Protein AF-A0AAQ3RYL1-F1 (afdb_monomer)

Secondary structure (DSSP, 8-state):
------PPP---SSHHHHHHHHHHHHHTSTTHHHHHHHHHHHHHHHS-TTS---HHHHHHHHT----PPPPTTHHHHHHHHHHHHHHHHHHHHHHHHHHHHHHHHHHHHHHHHHHHHHHT--

Mean predicted aligned error: 12.28 Å

Foldseek 3Di:
DDDDDDDDDDDDDPPVVVVVVVVVLLLLDPLNLLLVVLQVLLVVLVDDPVDDDPVVVSVVSNPPNRDDDDDPPVPVVVVVSVVSSVVSNVSSVVRNVVSVVVVVVVVVVVVVVVVVVVVVPD

InterPro domains:
  IPR005540 KNOX1 [PF03790] (22-46)
  IPR005541 KNOX2 [PF03791] (75-116)
  IPR005541 KNOX2 [SM01256] (66-118)
  IPR053363 Leaf patterning domain-containing protein [PTHR48268] (8-120)

Sequence (122 aa):
MEATHIREKGVVEGTENEEVLLKNIIATHPLYEVLIQSHINCLKVGLSEAEVFDDDALKKLVNSKSKATPGANTSELDHFMEAYCMALSKLKEAIEEPTKETNAFIRATYHELKQLEEVKHP

pLDDT: mean 78.31, std 18.7, range [36.28, 97.81]

Radius of gyration: 25.89 Å; Cα contacts (8 Å, |Δi|>4): 38; chains: 1; bounding box: 90×26×66 Å

Structure (mmCIF, N/CA/C/O backbone):
data_AF-A0AAQ3RYL1-F1
#
_entry.id   AF-A0AAQ3RYL1-F1
#
loop_
_atom_site.group_PDB
_atom_site.id
_atom_site.type_symbol
_atom_site.label_atom_id
_atom_site.label_alt_id
_atom_site.label_comp_id
_atom_site.label_asym_id
_atom_site.label_entity_id
_atom_site.label_seq_id
_atom_site.pdbx_PDB_ins_code
_atom_site.Cartn_x
_atom_site.Cartn_y
_atom_site.Cartn_z
_atom_site.occupancy
_atom_site.B_iso_or_equiv
_atom_site.auth_seq_id
_atom_site.auth_comp_id
_atom_site.auth_asym_id
_atom_site.auth_atom_id
_atom_site.pdbx_PDB_model_num
ATOM 1 N N . MET A 1 1 ? 69.358 -3.273 -10.222 1.00 36.72 1 MET A N 1
ATOM 2 C CA . MET A 1 1 ? 68.111 -3.591 -9.498 1.00 36.72 1 MET A CA 1
ATOM 3 C C . MET A 1 1 ? 67.377 -2.283 -9.311 1.00 36.72 1 MET A C 1
ATOM 5 O O . MET A 1 1 ? 67.758 -1.502 -8.453 1.00 36.72 1 MET A O 1
ATOM 9 N N . GLU A 1 2 ? 66.434 -1.997 -10.201 1.00 36.28 2 GLU A N 1
ATOM 10 C CA . GLU A 1 2 ? 65.605 -0.794 -10.141 1.00 36.28 2 GLU A CA 1
ATOM 11 C C . GLU A 1 2 ? 64.323 -1.162 -9.389 1.00 36.28 2 GLU A C 1
ATOM 13 O O . GLU A 1 2 ? 63.636 -2.113 -9.763 1.00 36.28 2 GLU A O 1
ATOM 18 N N . ALA A 1 3 ? 64.056 -0.479 -8.277 1.00 39.12 3 ALA A N 1
ATOM 19 C CA . ALA A 1 3 ? 62.842 -0.678 -7.503 1.00 39.12 3 ALA A CA 1
ATOM 20 C C . ALA A 1 3 ? 61.682 0.025 -8.215 1.00 39.12 3 ALA A C 1
ATOM 22 O O . ALA A 1 3 ? 61.649 1.247 -8.338 1.00 39.12 3 ALA A O 1
ATOM 23 N N . THR A 1 4 ? 60.727 -0.769 -8.683 1.00 42.97 4 THR A N 1
ATOM 24 C CA . THR A 1 4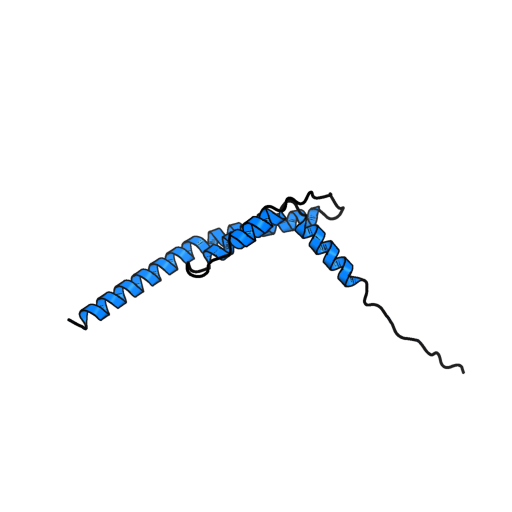 ? 59.452 -0.319 -9.232 1.00 42.97 4 THR A CA 1
ATOM 25 C C . THR A 1 4 ? 58.655 0.449 -8.177 1.00 42.97 4 THR A C 1
ATOM 27 O O . THR A 1 4 ? 58.189 -0.140 -7.201 1.00 42.97 4 THR A O 1
ATOM 30 N N . HIS A 1 5 ? 58.449 1.749 -8.391 1.00 40.62 5 HIS A N 1
ATOM 31 C CA . HIS A 1 5 ? 57.431 2.524 -7.685 1.00 40.62 5 HIS A CA 1
ATOM 32 C C . HIS A 1 5 ? 56.124 2.445 -8.483 1.00 40.62 5 HIS A C 1
ATOM 34 O O . HIS A 1 5 ? 55.908 3.188 -9.439 1.00 40.62 5 HIS A O 1
ATOM 40 N N . ILE A 1 6 ? 55.274 1.486 -8.119 1.00 47.41 6 ILE A N 1
ATOM 41 C CA . ILE A 1 6 ? 53.906 1.381 -8.631 1.00 47.41 6 ILE A CA 1
ATOM 42 C C . ILE A 1 6 ? 53.077 2.428 -7.883 1.00 47.41 6 ILE A C 1
ATOM 44 O O . ILE A 1 6 ? 52.871 2.302 -6.678 1.00 47.41 6 ILE A O 1
ATOM 48 N N . ARG A 1 7 ? 52.634 3.475 -8.590 1.00 51.84 7 ARG A N 1
ATOM 49 C CA . ARG A 1 7 ? 51.699 4.467 -8.049 1.00 51.84 7 ARG A CA 1
ATOM 50 C C . ARG A 1 7 ? 50.269 3.937 -8.149 1.00 51.84 7 ARG A C 1
ATOM 52 O O . ARG A 1 7 ? 49.858 3.387 -9.167 1.00 51.84 7 ARG A O 1
ATOM 59 N N . GLU A 1 8 ? 49.580 4.088 -7.031 1.00 47.50 8 GLU A N 1
ATOM 60 C CA . GLU A 1 8 ? 48.299 3.515 -6.648 1.00 47.50 8 GLU A CA 1
ATOM 61 C C . GLU A 1 8 ? 47.104 4.012 -7.483 1.00 47.50 8 GLU A C 1
ATOM 63 O O . GLU A 1 8 ? 47.107 5.111 -8.038 1.00 47.50 8 GLU A O 1
ATOM 68 N N . LYS A 1 9 ?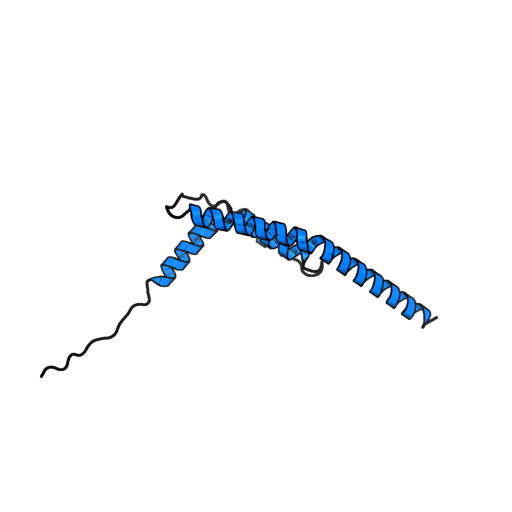 46.089 3.144 -7.547 1.00 49.12 9 LYS A N 1
ATOM 69 C CA . LYS A 1 9 ? 44.771 3.288 -8.175 1.00 49.12 9 LYS A CA 1
ATOM 70 C C . LYS A 1 9 ? 44.059 4.602 -7.825 1.00 49.12 9 LYS A C 1
ATOM 72 O O . LYS A 1 9 ? 43.867 4.907 -6.655 1.00 49.12 9 LYS A O 1
ATOM 77 N N . GLY A 1 10 ? 43.489 5.244 -8.843 1.00 42.19 10 GLY A N 1
ATOM 78 C CA . GLY A 1 10 ? 42.284 6.066 -8.717 1.00 42.19 10 GLY A CA 1
ATOM 79 C C . GLY A 1 10 ? 41.173 5.456 -9.571 1.00 42.19 10 GLY A C 1
ATOM 80 O O . GLY A 1 10 ? 41.137 5.681 -10.774 1.00 42.19 10 GLY A O 1
ATOM 81 N N . VAL A 1 11 ? 40.308 4.637 -8.969 1.00 51.47 11 VAL A N 1
ATOM 82 C CA . VAL A 1 11 ? 39.051 4.155 -9.571 1.00 51.47 11 VAL A CA 1
ATOM 83 C C . VAL A 1 11 ? 37.943 4.491 -8.585 1.00 51.47 11 VAL A C 1
ATOM 85 O O . VAL A 1 11 ? 37.565 3.643 -7.787 1.00 51.47 11 VAL A O 1
ATOM 88 N N . VAL A 1 12 ? 37.485 5.742 -8.588 1.00 52.50 12 VAL A N 1
ATOM 89 C CA . VAL A 1 12 ? 36.253 6.181 -7.910 1.00 52.50 12 VAL A CA 1
ATOM 90 C C . VAL A 1 12 ? 35.705 7.397 -8.671 1.00 52.50 12 VAL A C 1
ATOM 92 O O . VAL A 1 12 ? 35.813 8.518 -8.206 1.00 52.50 12 VAL A O 1
ATOM 95 N N . GLU A 1 13 ? 35.202 7.203 -9.892 1.00 49.56 13 GLU A N 1
ATOM 96 C CA . GLU A 1 13 ? 34.451 8.259 -10.615 1.00 49.56 13 GLU A CA 1
ATOM 97 C C . GLU A 1 13 ? 33.350 7.695 -11.547 1.00 49.56 13 GLU A C 1
ATOM 99 O O . GLU A 1 13 ? 32.635 8.448 -12.198 1.00 49.56 13 GLU A O 1
ATOM 104 N N . GLY A 1 14 ? 33.173 6.366 -11.614 1.00 55.78 14 GLY A N 1
ATOM 105 C CA . GLY A 1 14 ? 32.243 5.717 -12.555 1.00 55.78 14 GLY A CA 1
ATOM 106 C C . GLY A 1 14 ? 30.855 5.366 -12.003 1.00 55.78 14 GLY A C 1
ATOM 107 O O . GLY A 1 14 ? 29.923 5.212 -12.780 1.00 55.78 14 GLY A O 1
ATOM 108 N N . THR A 1 15 ? 30.685 5.251 -10.683 1.00 60.78 15 THR A N 1
ATOM 109 C CA . THR A 1 15 ? 29.470 4.665 -10.077 1.00 60.78 15 THR A CA 1
ATOM 110 C C . THR A 1 15 ? 28.356 5.679 -9.811 1.00 60.78 15 THR A C 1
ATOM 112 O O . THR A 1 15 ? 27.179 5.349 -9.925 1.00 60.78 15 THR A O 1
ATOM 115 N N . GLU A 1 16 ? 28.702 6.929 -9.489 1.00 65.50 16 GLU A N 1
ATOM 116 C CA . GLU A 1 16 ? 27.719 7.983 -9.182 1.00 65.50 16 GLU A CA 1
ATOM 117 C C . GLU A 1 16 ? 26.910 8.386 -10.425 1.00 65.50 16 GLU A C 1
ATOM 119 O O . GLU A 1 16 ? 25.697 8.594 -10.354 1.00 65.50 16 GLU A O 1
ATOM 124 N N . ASN A 1 17 ? 27.561 8.419 -11.593 1.00 80.31 17 ASN A N 1
ATOM 125 C CA . ASN A 1 17 ? 26.897 8.722 -12.860 1.00 80.31 17 ASN A CA 1
ATOM 126 C C . ASN A 1 17 ? 25.885 7.639 -13.257 1.00 80.31 17 ASN A C 1
ATOM 128 O O . ASN A 1 17 ? 24.812 7.966 -13.760 1.00 80.31 17 ASN A O 1
ATOM 132 N N . GLU A 1 18 ? 26.184 6.364 -13.011 1.00 85.75 18 GLU A N 1
ATOM 133 C CA . GLU A 1 18 ? 25.274 5.256 -13.326 1.00 85.75 18 GLU A CA 1
ATOM 134 C C . GLU A 1 18 ? 24.019 5.281 -12.441 1.00 85.75 18 GLU A C 1
ATOM 136 O O . GLU A 1 18 ? 22.907 5.102 -12.942 1.00 85.75 18 GLU A O 1
ATOM 141 N N . GLU A 1 19 ? 24.167 5.589 -11.148 1.00 87.94 19 GLU A N 1
ATOM 142 C CA . GLU A 1 19 ? 23.035 5.733 -10.225 1.00 87.94 19 GLU A CA 1
ATOM 143 C C . GLU A 1 19 ? 22.119 6.900 -10.624 1.00 87.94 19 GLU A C 1
ATOM 145 O O . GLU A 1 19 ? 20.893 6.759 -10.636 1.00 87.94 19 GLU A O 1
ATOM 150 N N . VAL A 1 20 ? 22.696 8.051 -10.981 1.00 90.62 20 VAL A N 1
ATOM 151 C CA . VAL A 1 20 ? 21.928 9.224 -11.428 1.00 90.62 20 VAL A CA 1
ATOM 152 C C . VAL A 1 20 ? 21.172 8.923 -12.722 1.00 90.62 20 VAL A C 1
ATOM 154 O O . VAL A 1 20 ? 19.993 9.270 -12.839 1.00 90.62 20 VAL A O 1
ATOM 157 N N . LEU A 1 21 ? 21.810 8.235 -13.673 1.00 87.19 21 LEU A N 1
ATOM 158 C CA . LEU A 1 21 ? 21.161 7.801 -14.909 1.00 87.19 21 LEU A CA 1
ATOM 159 C C . LEU A 1 21 ? 20.003 6.841 -14.624 1.00 87.19 21 LEU A C 1
ATOM 161 O O . LEU A 1 21 ? 18.915 7.029 -15.169 1.00 87.19 21 LEU A O 1
ATOM 165 N N . LEU A 1 22 ? 20.196 5.865 -13.735 1.00 86.94 22 LEU A N 1
ATOM 166 C CA . LEU A 1 22 ? 19.151 4.916 -13.358 1.00 86.94 22 LEU A CA 1
ATOM 167 C C . LEU A 1 22 ? 17.962 5.615 -12.687 1.00 86.94 22 LEU A C 1
ATOM 169 O O . LEU A 1 22 ? 16.816 5.392 -13.077 1.00 86.94 22 LEU A O 1
ATOM 173 N N . LYS A 1 23 ? 18.218 6.511 -11.726 1.00 89.56 23 LYS A N 1
ATOM 174 C CA . LYS A 1 23 ? 17.171 7.318 -11.080 1.00 89.56 23 LYS A CA 1
ATOM 175 C C . LYS A 1 23 ? 16.396 8.151 -12.094 1.00 89.56 23 LYS A C 1
ATOM 177 O O . LYS A 1 23 ? 15.175 8.216 -12.008 1.00 89.56 23 LYS A O 1
ATOM 182 N N . ASN A 1 24 ? 17.082 8.755 -13.063 1.00 89.62 24 ASN A N 1
ATOM 183 C CA . ASN A 1 24 ? 16.436 9.530 -14.117 1.00 89.62 24 ASN A CA 1
ATOM 184 C C . ASN A 1 24 ? 15.562 8.649 -15.027 1.00 89.62 24 ASN A C 1
ATOM 186 O O . ASN A 1 24 ? 14.441 9.031 -15.361 1.00 89.62 24 ASN A O 1
ATOM 190 N N . ILE A 1 25 ? 16.031 7.450 -15.388 1.00 90.06 25 ILE A N 1
ATOM 191 C CA . ILE A 1 25 ? 15.242 6.476 -16.159 1.00 90.06 25 ILE A CA 1
ATOM 192 C C . ILE A 1 25 ? 13.969 6.087 -15.391 1.00 90.06 25 ILE A C 1
ATOM 194 O O . ILE A 1 25 ? 12.883 6.108 -15.963 1.00 90.06 25 ILE A O 1
ATOM 198 N N . ILE A 1 26 ? 14.079 5.797 -14.091 1.00 90.31 26 ILE A N 1
ATOM 199 C CA . ILE A 1 26 ? 12.928 5.451 -13.243 1.00 90.31 26 ILE A CA 1
ATOM 200 C C . ILE A 1 26 ? 11.963 6.639 -13.118 1.00 90.31 26 ILE A C 1
ATOM 202 O O . ILE A 1 26 ? 10.767 6.481 -13.343 1.00 90.31 26 ILE A O 1
ATOM 206 N N . ALA A 1 27 ? 12.467 7.836 -12.803 1.00 89.19 27 ALA A N 1
ATOM 207 C CA . ALA A 1 27 ? 11.648 9.028 -12.569 1.00 89.19 27 ALA A CA 1
ATOM 208 C C . ALA A 1 27 ? 10.932 9.541 -13.830 1.00 89.19 27 ALA A C 1
ATOM 210 O O . ALA A 1 27 ? 9.914 10.227 -13.737 1.00 89.19 27 ALA A O 1
ATOM 211 N N . THR A 1 28 ? 11.453 9.222 -15.017 1.00 88.56 28 THR A N 1
ATOM 212 C CA . THR A 1 28 ? 10.832 9.580 -16.302 1.00 88.56 28 THR A CA 1
ATOM 213 C C . THR A 1 28 ? 9.935 8.478 -16.868 1.00 88.56 28 THR A C 1
ATOM 215 O O . THR A 1 28 ? 9.338 8.664 -17.928 1.00 88.56 28 THR A O 1
ATOM 218 N N . HIS A 1 29 ? 9.798 7.349 -16.168 1.00 89.19 29 HIS A N 1
ATOM 219 C CA . HIS A 1 29 ? 9.004 6.214 -16.615 1.00 89.19 29 HIS A CA 1
ATOM 220 C C . HIS A 1 29 ? 7.489 6.511 -16.571 1.00 89.19 29 HIS A C 1
ATOM 222 O O . HIS A 1 29 ? 7.008 7.046 -15.569 1.00 89.19 29 HIS A O 1
ATOM 228 N N . PRO A 1 30 ? 6.689 6.097 -17.578 1.00 89.50 30 PRO A N 1
ATOM 229 C CA . PRO A 1 30 ? 5.247 6.381 -17.624 1.00 89.50 30 PRO A CA 1
ATOM 230 C C . PRO A 1 30 ? 4.448 5.882 -16.410 1.00 89.50 30 PRO A C 1
ATOM 232 O O . PRO A 1 30 ? 3.454 6.493 -16.031 1.00 89.50 30 PRO A O 1
ATOM 235 N N . LEU A 1 31 ? 4.882 4.777 -15.798 1.00 89.50 31 LEU A N 1
ATOM 236 C CA . LEU A 1 31 ? 4.243 4.189 -14.612 1.00 89.50 31 LEU A CA 1
ATOM 237 C C . LEU A 1 31 ? 4.751 4.747 -13.274 1.00 89.50 31 LEU A C 1
ATOM 239 O O . LEU A 1 31 ? 4.204 4.381 -12.237 1.00 89.50 31 LEU A O 1
ATOM 243 N N . TYR A 1 32 ? 5.770 5.614 -13.259 1.00 92.44 32 TYR A N 1
ATOM 244 C CA . TYR A 1 32 ? 6.344 6.114 -12.003 1.00 92.44 32 TYR A CA 1
ATOM 245 C C . TYR A 1 32 ? 5.303 6.854 -11.152 1.00 92.44 32 TYR A C 1
ATOM 247 O O . TYR A 1 32 ? 5.183 6.612 -9.955 1.00 92.44 32 TYR A O 1
ATOM 255 N N . GLU A 1 33 ? 4.478 7.687 -11.787 1.00 88.31 33 GLU A N 1
ATOM 256 C CA . GLU A 1 33 ? 3.378 8.406 -11.134 1.00 88.31 33 GLU A CA 1
ATOM 257 C C . GLU A 1 33 ? 2.364 7.445 -10.482 1.00 88.31 33 GLU A C 1
ATOM 259 O O . GLU A 1 33 ? 2.009 7.594 -9.311 1.00 88.31 33 GLU A O 1
ATOM 264 N N . VAL A 1 34 ? 1.954 6.406 -11.217 1.00 90.25 34 VAL A N 1
ATOM 265 C CA . VAL A 1 34 ? 1.010 5.379 -10.745 1.00 90.25 34 VAL A CA 1
ATOM 266 C C . VAL A 1 34 ? 1.593 4.587 -9.576 1.00 90.25 34 VAL A C 1
ATOM 268 O O . VAL A 1 34 ? 0.883 4.289 -8.611 1.00 90.25 34 VAL A O 1
ATOM 271 N N . LEU A 1 35 ? 2.887 4.277 -9.634 1.00 94.50 35 LEU A N 1
ATOM 272 C CA . LEU A 1 35 ? 3.609 3.581 -8.577 1.00 94.50 35 LEU A CA 1
ATOM 273 C C . LEU A 1 35 ? 3.612 4.389 -7.280 1.00 94.50 35 LEU A C 1
ATOM 275 O O . LEU A 1 35 ? 3.246 3.857 -6.231 1.00 94.50 35 LEU A O 1
ATOM 279 N N . ILE A 1 36 ? 3.965 5.675 -7.349 1.00 92.50 36 ILE A N 1
ATOM 280 C CA . ILE A 1 36 ? 3.969 6.569 -6.184 1.00 92.50 36 ILE A CA 1
ATOM 281 C C . ILE A 1 36 ? 2.561 6.692 -5.592 1.00 92.50 36 ILE A C 1
ATOM 283 O O . ILE A 1 36 ? 2.388 6.553 -4.379 1.00 92.50 36 ILE A O 1
ATOM 287 N N . GLN A 1 37 ? 1.539 6.870 -6.434 1.00 90.19 37 GLN A N 1
ATOM 288 C CA . GLN A 1 37 ? 0.155 6.947 -5.971 1.00 90.19 37 GLN A CA 1
ATOM 289 C C . GLN A 1 37 ? -0.294 5.652 -5.279 1.00 90.19 37 GLN A C 1
ATOM 291 O O . GLN A 1 37 ? -0.909 5.696 -4.213 1.00 90.19 37 GLN A O 1
ATOM 296 N N . SER A 1 38 ? 0.032 4.494 -5.860 1.00 92.00 38 SER A N 1
ATOM 297 C CA . SER A 1 38 ? -0.299 3.181 -5.292 1.00 92.00 38 SER A CA 1
ATOM 298 C C . SER A 1 38 ? 0.390 2.966 -3.946 1.00 92.00 38 SER A C 1
ATOM 300 O O . SER A 1 38 ? -0.229 2.469 -3.005 1.00 92.00 38 SER A O 1
ATOM 302 N N . HIS A 1 39 ? 1.645 3.402 -3.827 1.00 93.50 39 HIS A N 1
ATOM 303 C CA . HIS A 1 39 ? 2.417 3.298 -2.595 1.00 93.50 39 HIS A CA 1
ATOM 304 C C . HIS A 1 39 ? 1.785 4.118 -1.470 1.00 93.50 39 HIS A C 1
ATOM 306 O O . HIS A 1 39 ? 1.568 3.619 -0.368 1.00 93.50 39 HIS A O 1
ATOM 312 N N . ILE A 1 40 ? 1.403 5.356 -1.769 1.00 90.31 40 ILE A N 1
ATOM 313 C CA . ILE A 1 40 ? 0.814 6.261 -0.781 1.00 90.31 40 ILE A CA 1
ATOM 314 C C . ILE A 1 40 ? -0.584 5.813 -0.385 1.00 90.31 40 ILE A C 1
ATOM 316 O O . ILE A 1 40 ? -0.913 5.822 0.797 1.00 90.31 40 ILE A O 1
ATOM 320 N N . ASN A 1 41 ? -1.393 5.360 -1.343 1.00 90.25 41 ASN A N 1
ATOM 321 C CA . ASN A 1 41 ? -2.702 4.788 -1.044 1.00 90.25 41 ASN A CA 1
ATOM 322 C C . ASN A 1 41 ? -2.595 3.578 -0.109 1.00 90.25 41 ASN A C 1
ATOM 324 O O . ASN A 1 41 ? -3.472 3.390 0.727 1.00 90.25 41 ASN A O 1
ATOM 328 N N . CYS A 1 42 ? -1.534 2.776 -0.230 1.00 93.12 42 CYS A N 1
ATOM 329 C CA . CYS A 1 42 ? -1.262 1.684 0.698 1.00 93.12 42 CYS A CA 1
ATOM 330 C C . CYS A 1 42 ? -0.852 2.202 2.088 1.00 93.12 42 CYS A C 1
ATOM 332 O O . CYS A 1 42 ? -1.393 1.735 3.087 1.00 93.12 42 CYS A O 1
ATOM 334 N N . LEU A 1 43 ? 0.054 3.186 2.172 1.00 90.75 43 LEU A N 1
ATOM 335 C CA . LEU A 1 43 ? 0.475 3.778 3.452 1.00 90.75 43 LEU A CA 1
ATOM 336 C C . LEU A 1 43 ? -0.695 4.420 4.204 1.00 90.75 43 LEU A C 1
ATOM 338 O O . LEU A 1 43 ? -0.830 4.218 5.406 1.00 90.75 43 LEU A O 1
ATOM 342 N N . LYS A 1 44 ? -1.581 5.127 3.491 1.00 88.94 44 LYS A N 1
ATOM 343 C CA . LYS A 1 44 ? -2.777 5.772 4.057 1.00 88.94 44 LYS A CA 1
ATOM 344 C C . LYS A 1 44 ? -3.708 4.799 4.786 1.00 88.94 44 LYS A C 1
ATOM 346 O O . LYS A 1 44 ? -4.460 5.241 5.642 1.00 88.94 44 LYS A O 1
ATOM 351 N N . VAL A 1 45 ? -3.666 3.501 4.479 1.00 90.12 45 VAL A N 1
ATOM 352 C CA . VAL A 1 45 ? -4.463 2.508 5.212 1.00 90.12 45 VAL A CA 1
ATOM 353 C C . VAL A 1 45 ? -3.921 2.265 6.621 1.00 90.12 45 VAL A C 1
ATOM 355 O O . VAL A 1 45 ? -4.708 2.043 7.532 1.00 90.12 45 VAL A O 1
ATOM 358 N N . GLY A 1 46 ? -2.598 2.303 6.803 1.00 80.12 46 GLY A N 1
ATOM 359 C CA . GLY A 1 46 ? -1.951 2.019 8.087 1.00 80.12 46 GLY A CA 1
ATOM 360 C C . GLY A 1 46 ? -1.760 3.235 8.993 1.00 80.12 46 GLY A C 1
ATOM 361 O O . GLY A 1 46 ? -1.456 3.062 10.170 1.00 80.12 46 GLY A O 1
ATOM 362 N N . LEU A 1 47 ? -1.917 4.449 8.464 1.00 82.31 47 LEU A N 1
ATOM 363 C CA . LEU A 1 47 ? -1.782 5.670 9.251 1.00 82.31 47 LEU A CA 1
ATOM 364 C C . LEU A 1 47 ? -3.082 6.014 9.974 1.00 82.31 47 LEU A C 1
ATOM 366 O O . LEU A 1 47 ? -4.184 5.806 9.464 1.00 82.31 47 LEU A O 1
ATOM 370 N N . SER A 1 48 ? -2.943 6.578 11.172 1.00 68.44 48 SER A N 1
ATOM 371 C CA . SER A 1 48 ? -4.088 7.145 11.883 1.00 68.44 48 SER A CA 1
ATOM 372 C C . SER A 1 48 ? -4.522 8.461 11.229 1.00 68.44 48 SER A C 1
ATOM 374 O O . SER A 1 48 ? -3.704 9.155 10.628 1.00 68.44 48 SER A O 1
ATOM 376 N N . GLU A 1 49 ? -5.783 8.868 11.397 1.00 62.78 49 GLU A N 1
ATOM 377 C CA . GLU A 1 49 ? -6.294 10.158 10.886 1.00 62.78 49 GLU A CA 1
ATOM 378 C C . GLU A 1 49 ? -5.490 11.383 11.380 1.00 62.78 49 GLU A C 1
ATOM 380 O O . GLU A 1 49 ? -5.594 12.462 10.802 1.00 62.78 49 GLU A O 1
ATOM 385 N N . ALA A 1 50 ? -4.676 11.229 12.433 1.00 59.06 50 ALA A N 1
ATOM 386 C CA . ALA A 1 50 ? -3.812 12.277 12.969 1.00 59.06 50 ALA A CA 1
ATOM 387 C C . ALA A 1 50 ? -2.513 12.485 12.163 1.00 59.06 50 ALA A C 1
ATOM 389 O O . ALA A 1 50 ? -1.889 13.542 12.270 1.00 59.06 50 ALA A O 1
ATOM 390 N N . GLU A 1 51 ? -2.097 11.507 11.357 1.00 63.09 51 GLU A N 1
ATOM 391 C CA . GLU A 1 51 ? -0.902 11.594 10.517 1.00 63.09 51 GLU A CA 1
ATOM 392 C C . GLU A 1 51 ? -1.297 12.110 9.131 1.00 63.09 51 GLU A C 1
ATOM 394 O O . GLU A 1 51 ? -1.632 11.366 8.209 1.00 63.09 51 GLU A O 1
ATOM 399 N N . VAL A 1 52 ? -1.296 13.437 9.001 1.00 58.34 52 VAL A N 1
ATOM 400 C CA . VAL A 1 52 ? -1.624 14.119 7.748 1.00 58.34 52 VAL A CA 1
ATOM 401 C C . VAL A 1 52 ? -0.471 13.936 6.762 1.00 58.34 52 VAL A C 1
ATOM 403 O O . VAL A 1 52 ? 0.617 14.478 6.953 1.00 58.34 52 VAL A O 1
ATOM 406 N N . PHE A 1 53 ? -0.710 13.201 5.676 1.00 63.16 53 PHE A N 1
ATOM 407 C CA . PHE A 1 53 ? 0.139 13.304 4.491 1.00 63.16 53 PHE A CA 1
ATOM 408 C C . PHE A 1 53 ? -0.038 14.695 3.872 1.00 63.16 53 PHE A C 1
ATOM 410 O O . PHE A 1 53 ? -1.168 15.140 3.670 1.00 63.16 53 PHE A O 1
ATOM 417 N N . ASP A 1 54 ? 1.063 15.366 3.525 1.00 69.62 54 ASP A N 1
ATOM 418 C CA . ASP A 1 54 ? 1.019 16.576 2.698 1.00 69.62 54 ASP A CA 1
ATOM 419 C C . ASP A 1 54 ? 0.598 16.201 1.263 1.00 69.62 54 ASP A C 1
ATOM 421 O O . ASP A 1 54 ? 1.419 15.946 0.377 1.00 69.62 54 ASP A O 1
ATOM 425 N N . ASP A 1 55 ? -0.718 16.105 1.056 1.00 66.06 55 ASP A N 1
ATOM 426 C CA . ASP A 1 55 ? -1.342 15.774 -0.227 1.00 66.06 55 ASP A CA 1
ATOM 427 C C . ASP A 1 55 ? -1.009 16.812 -1.320 1.00 66.06 55 ASP A C 1
ATOM 429 O O . ASP A 1 55 ? -1.059 16.493 -2.509 1.00 66.06 55 ASP A O 1
ATOM 433 N N . ASP A 1 56 ? -0.632 18.042 -0.957 1.00 65.44 56 ASP A N 1
ATOM 434 C CA . ASP A 1 56 ? -0.329 19.106 -1.919 1.00 65.44 56 ASP A CA 1
ATOM 435 C C . ASP A 1 56 ? 1.117 19.040 -2.428 1.00 65.44 56 ASP A C 1
ATOM 437 O O . ASP A 1 56 ? 1.347 19.191 -3.636 1.00 65.44 56 ASP A O 1
ATOM 441 N N . ALA A 1 57 ? 2.085 18.713 -1.564 1.00 62.06 57 ALA A N 1
ATOM 442 C CA . ALA A 1 57 ? 3.435 18.349 -2.007 1.00 62.06 57 ALA A CA 1
ATOM 443 C C . ALA A 1 57 ? 3.404 17.145 -2.964 1.00 62.06 57 ALA A C 1
ATOM 445 O O . ALA A 1 57 ? 4.161 17.089 -3.939 1.00 62.06 57 ALA A O 1
ATOM 446 N N . LEU A 1 58 ? 2.476 16.216 -2.728 1.00 58.97 58 LEU A N 1
ATOM 447 C CA . LEU A 1 58 ? 2.326 15.008 -3.521 1.00 58.97 58 LEU A CA 1
ATOM 448 C C . LEU A 1 58 ? 1.705 15.251 -4.903 1.00 58.97 58 LEU A C 1
ATOM 450 O O . LEU A 1 58 ? 2.258 14.798 -5.906 1.00 58.97 58 LEU A O 1
ATOM 454 N N . LYS A 1 59 ? 0.602 16.005 -4.990 1.00 62.44 59 LYS A N 1
ATOM 455 C CA . LYS A 1 59 ? -0.008 16.378 -6.285 1.00 62.44 59 LYS A CA 1
ATOM 456 C C . LYS A 1 59 ? 0.991 17.088 -7.197 1.00 62.44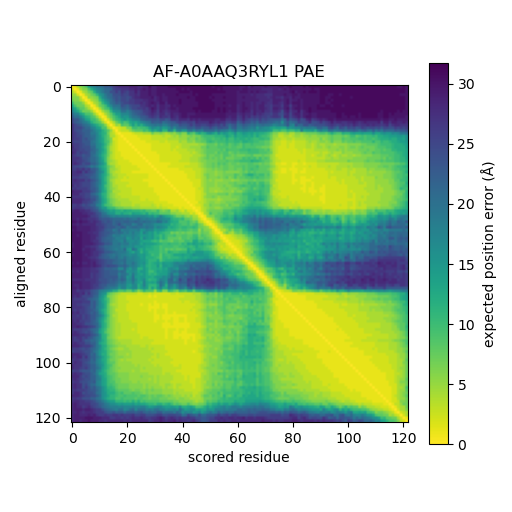 59 LYS A C 1
ATOM 458 O O . LYS A 1 59 ? 0.975 16.907 -8.410 1.00 62.44 59 LYS A O 1
ATOM 463 N N . LYS A 1 60 ? 1.900 17.878 -6.620 1.00 62.50 60 LYS A N 1
ATOM 464 C CA . LYS A 1 60 ? 2.956 18.565 -7.372 1.00 62.50 60 LYS A CA 1
ATOM 465 C C . LYS A 1 60 ? 3.983 17.594 -7.973 1.00 62.50 60 LYS A C 1
ATOM 467 O O . LYS A 1 60 ? 4.459 17.834 -9.081 1.00 62.50 60 LYS A O 1
ATOM 472 N N . LEU A 1 61 ? 4.295 16.498 -7.278 1.00 57.84 61 LEU A N 1
ATOM 473 C CA . LEU A 1 61 ? 5.174 15.436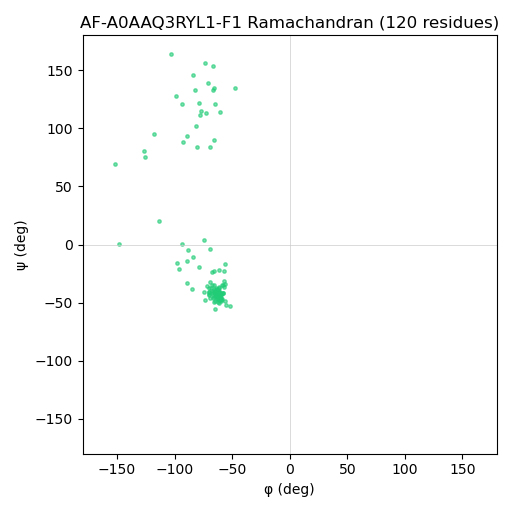 -7.776 1.00 57.84 61 LEU A CA 1
ATOM 474 C C . LEU A 1 61 ? 4.501 14.630 -8.902 1.00 57.84 61 LEU A C 1
ATOM 476 O O . LEU A 1 61 ? 5.131 14.350 -9.917 1.00 57.84 61 LEU A O 1
ATOM 480 N N . VAL A 1 62 ? 3.210 14.336 -8.737 1.00 57.00 62 VAL A N 1
ATOM 481 C CA . VAL A 1 62 ? 2.362 13.570 -9.668 1.00 57.00 62 VAL A CA 1
ATOM 482 C C . VAL A 1 62 ? 2.123 14.329 -10.985 1.00 57.00 62 VAL A C 1
ATOM 484 O O . VAL A 1 62 ? 2.281 13.771 -12.062 1.00 57.00 62 VAL A O 1
ATOM 487 N N . ASN A 1 63 ? 1.881 15.643 -10.940 1.00 56.31 63 ASN A N 1
ATOM 488 C CA . ASN A 1 63 ? 1.596 16.454 -12.135 1.00 56.31 63 ASN A CA 1
ATOM 489 C C . ASN A 1 63 ? 2.819 16.766 -13.031 1.00 56.31 63 ASN A C 1
ATOM 491 O O . ASN A 1 63 ? 2.700 17.502 -14.019 1.00 56.31 63 ASN A O 1
ATOM 495 N N . SER A 1 64 ? 3.998 16.234 -12.713 1.00 56.59 64 SER A N 1
ATOM 496 C CA . SER A 1 64 ? 5.227 16.457 -13.477 1.00 56.59 64 SER A CA 1
ATOM 497 C C . SER A 1 64 ? 5.253 15.540 -14.704 1.00 56.59 64 SER A C 1
ATOM 499 O O . SER A 1 64 ? 5.816 14.451 -14.677 1.00 56.59 64 SER A O 1
ATOM 501 N N . LYS A 1 65 ? 4.607 15.964 -15.800 1.00 52.06 65 LYS A N 1
ATOM 502 C CA . LYS A 1 65 ? 4.532 15.197 -17.057 1.00 52.06 65 LYS A CA 1
ATOM 503 C C . LYS A 1 65 ? 5.918 15.064 -17.711 1.00 52.06 65 LYS A C 1
ATOM 505 O O . LYS A 1 65 ? 6.301 15.877 -18.550 1.00 52.06 65 LYS A O 1
ATOM 510 N N . SER A 1 66 ? 6.655 14.016 -17.366 1.00 54.06 66 SER A N 1
ATOM 511 C CA . SER A 1 66 ? 7.909 13.639 -18.024 1.00 54.06 66 SER A CA 1
ATOM 512 C C . SER A 1 66 ? 7.605 12.910 -19.333 1.00 54.06 66 SER A C 1
ATOM 514 O O . SER A 1 66 ? 6.922 11.887 -19.348 1.00 54.06 66 SER A O 1
ATOM 516 N N . LYS A 1 67 ? 8.089 13.426 -20.466 1.00 52.88 67 LYS A N 1
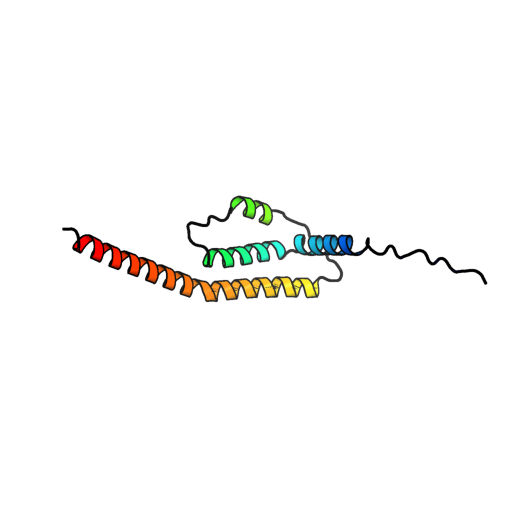ATOM 517 C CA . LYS A 1 67 ? 7.968 12.749 -21.764 1.00 52.88 67 LYS A CA 1
ATOM 518 C C . LYS A 1 67 ? 9.071 11.690 -21.862 1.00 52.88 67 LYS A C 1
ATOM 520 O O . LYS A 1 67 ? 10.223 12.041 -22.095 1.00 52.88 67 LYS A O 1
ATOM 525 N N . ALA A 1 68 ? 8.725 10.421 -21.656 1.00 56.25 68 ALA A N 1
ATOM 526 C CA . ALA A 1 68 ? 9.675 9.312 -21.720 1.00 56.25 68 ALA A CA 1
ATOM 527 C C . ALA A 1 68 ? 10.235 9.122 -23.144 1.00 56.25 68 ALA A C 1
ATOM 529 O O . ALA A 1 68 ? 9.483 9.104 -24.122 1.00 56.25 68 ALA A O 1
ATOM 530 N N . THR A 1 69 ? 11.551 8.945 -23.258 1.00 54.53 69 THR A N 1
ATOM 531 C CA . THR A 1 69 ? 12.224 8.450 -24.469 1.00 54.53 69 THR A CA 1
ATOM 532 C C . THR A 1 69 ? 12.506 6.952 -24.309 1.00 54.53 69 THR A C 1
ATOM 534 O O . THR A 1 69 ? 13.107 6.589 -23.298 1.00 54.53 69 THR A O 1
ATOM 537 N N . PRO A 1 70 ? 12.125 6.072 -25.256 1.00 54.66 70 PRO A N 1
ATOM 538 C CA . PRO A 1 70 ? 12.374 4.636 -25.122 1.00 54.66 70 PRO A CA 1
ATOM 539 C C . PRO A 1 70 ? 13.881 4.333 -25.137 1.00 54.66 70 PRO A C 1
ATOM 541 O O . PRO A 1 70 ? 14.567 4.663 -26.104 1.00 54.66 70 PRO A O 1
ATOM 544 N N . GLY A 1 71 ? 14.394 3.719 -24.067 1.00 57.28 71 GLY A N 1
ATOM 545 C CA . GLY A 1 71 ? 15.756 3.177 -23.981 1.00 57.28 71 GLY A CA 1
ATOM 546 C C . GLY A 1 71 ? 15.772 1.649 -24.128 1.00 57.28 71 GLY A C 1
ATOM 547 O O . GLY A 1 71 ? 14.749 0.999 -23.975 1.00 57.28 71 GLY A O 1
ATOM 548 N N . ALA A 1 72 ? 16.933 1.049 -24.401 1.00 56.72 72 ALA A N 1
ATOM 549 C CA . ALA A 1 72 ? 17.070 -0.384 -24.712 1.00 56.72 72 ALA A CA 1
ATOM 550 C C . ALA A 1 72 ? 16.800 -1.362 -23.538 1.00 56.72 72 ALA A C 1
ATOM 552 O O . ALA A 1 72 ? 16.792 -2.571 -23.751 1.00 56.72 72 ALA A O 1
ATOM 553 N N . ASN A 1 73 ? 16.542 -0.857 -22.325 1.00 59.44 73 ASN A N 1
ATOM 554 C CA . ASN A 1 73 ? 16.397 -1.649 -21.093 1.00 59.44 73 ASN A CA 1
ATOM 555 C C . ASN A 1 73 ? 14.963 -1.609 -20.518 1.00 59.44 73 ASN A C 1
ATOM 557 O O . ASN A 1 73 ? 14.774 -1.823 -19.323 1.00 59.44 73 ASN A O 1
ATOM 561 N N . THR A 1 74 ? 13.954 -1.266 -21.328 1.00 64.44 74 THR A N 1
ATOM 562 C CA . THR A 1 74 ? 12.603 -0.972 -20.815 1.00 64.44 74 THR A CA 1
ATOM 563 C C . THR A 1 74 ? 11.878 -2.204 -20.289 1.00 64.44 74 THR A C 1
ATOM 565 O O . THR A 1 74 ? 11.257 -2.100 -19.249 1.00 64.44 74 THR A O 1
ATOM 568 N N . SER A 1 75 ? 12.018 -3.386 -20.901 1.00 80.12 75 SER A N 1
ATOM 569 C CA . SER A 1 75 ? 11.149 -4.533 -20.575 1.00 80.12 75 SER A CA 1
ATOM 570 C C . SER A 1 75 ? 11.236 -5.032 -19.125 1.00 80.12 75 SER A C 1
ATOM 572 O O . SER A 1 75 ? 10.223 -5.467 -18.580 1.00 80.12 75 SER A O 1
ATOM 574 N N . GLU A 1 76 ? 12.420 -5.033 -18.508 1.00 89.25 76 GLU A N 1
ATOM 575 C CA . GLU A 1 76 ? 12.568 -5.462 -17.109 1.00 89.25 76 GLU A CA 1
ATOM 576 C C . GLU A 1 76 ? 12.034 -4.393 -16.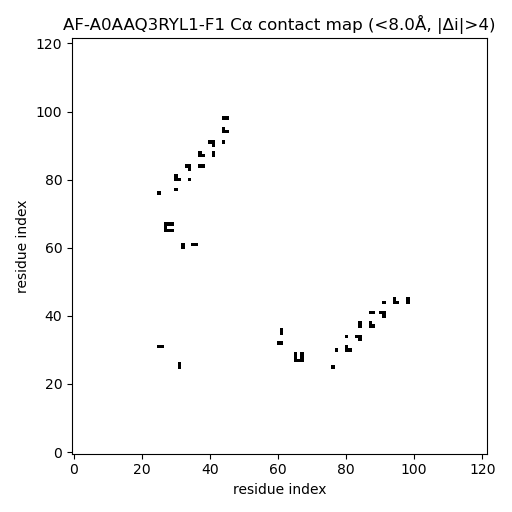153 1.00 89.25 76 GLU A C 1
ATOM 578 O O . GLU A 1 76 ? 11.326 -4.709 -15.197 1.00 89.25 76 GLU A O 1
ATOM 583 N N . LEU A 1 77 ? 12.319 -3.120 -16.449 1.00 90.81 77 LEU A N 1
ATOM 584 C CA . LEU A 1 77 ? 11.794 -1.997 -15.684 1.00 90.81 77 LEU A CA 1
ATOM 585 C C . LEU A 1 77 ? 10.267 -1.908 -15.802 1.00 90.81 77 LEU A C 1
ATOM 587 O O . LEU A 1 77 ? 9.605 -1.725 -14.788 1.00 90.81 77 LEU A O 1
ATOM 591 N N . ASP A 1 78 ? 9.708 -2.101 -16.996 1.00 89.06 78 ASP A N 1
ATOM 592 C CA . ASP A 1 78 ? 8.268 -2.157 -17.258 1.00 89.06 78 ASP A CA 1
ATOM 593 C C . ASP A 1 78 ? 7.624 -3.224 -16.360 1.00 89.06 78 ASP A C 1
ATOM 595 O O . ASP A 1 78 ? 6.712 -2.932 -15.584 1.00 89.06 78 ASP A O 1
ATOM 599 N N . HIS A 1 79 ? 8.173 -4.446 -16.384 1.00 91.81 79 HIS A N 1
ATOM 600 C CA . HIS A 1 79 ? 7.690 -5.549 -15.557 1.00 91.81 79 HIS A CA 1
ATOM 601 C C . HIS A 1 79 ? 7.794 -5.243 -14.059 1.00 91.81 79 HIS A C 1
ATOM 603 O O . HIS A 1 79 ? 6.856 -5.511 -13.308 1.00 91.81 79 HIS A O 1
ATOM 609 N N . PHE A 1 80 ? 8.909 -4.656 -13.616 1.00 93.88 80 PHE A N 1
ATOM 610 C CA . PHE A 1 80 ? 9.085 -4.232 -12.230 1.00 93.88 80 PHE A CA 1
ATOM 611 C C . PHE A 1 80 ? 8.029 -3.199 -11.818 1.00 93.88 80 PHE A C 1
ATOM 613 O O . PHE A 1 80 ? 7.384 -3.363 -10.781 1.00 93.88 80 PHE A O 1
ATOM 620 N N . MET A 1 81 ? 7.824 -2.158 -12.628 1.00 94.44 81 MET A N 1
ATOM 621 C CA . MET A 1 81 ? 6.869 -1.089 -12.339 1.00 94.44 81 MET A CA 1
ATOM 622 C C . MET A 1 81 ? 5.444 -1.642 -12.217 1.00 94.44 81 MET A C 1
ATOM 624 O O . MET A 1 81 ? 4.739 -1.310 -11.262 1.00 94.44 81 MET A O 1
ATOM 628 N N . GLU A 1 82 ? 5.036 -2.530 -13.127 1.00 92.44 82 GLU A N 1
ATOM 629 C CA . GLU A 1 82 ? 3.727 -3.192 -13.093 1.00 92.44 82 GLU A CA 1
ATOM 630 C C . GLU A 1 82 ? 3.575 -4.122 -11.884 1.00 92.44 82 GLU A C 1
ATOM 632 O O . GLU A 1 82 ? 2.588 -4.036 -11.144 1.00 92.44 82 GLU A O 1
ATOM 637 N N . ALA A 1 83 ? 4.561 -4.993 -11.651 1.00 96.19 83 ALA A N 1
ATOM 638 C CA . ALA A 1 83 ? 4.540 -5.952 -10.554 1.00 96.19 83 ALA A CA 1
ATOM 639 C C . ALA A 1 83 ? 4.487 -5.247 -9.195 1.00 96.19 83 ALA A C 1
ATOM 641 O O . ALA A 1 83 ? 3.741 -5.675 -8.311 1.00 96.19 83 ALA A O 1
ATOM 642 N N . TYR A 1 84 ? 5.225 -4.146 -9.035 1.00 96.19 84 TYR A N 1
ATOM 643 C CA . TYR A 1 84 ? 5.240 -3.381 -7.795 1.00 96.19 84 TYR A CA 1
ATOM 644 C C . TYR A 1 84 ? 3.922 -2.638 -7.561 1.00 96.19 84 TYR A C 1
ATOM 646 O O . TYR A 1 84 ? 3.377 -2.714 -6.459 1.00 96.19 84 TYR A O 1
ATOM 654 N N . CYS A 1 85 ? 3.345 -2.008 -8.592 1.00 94.31 85 CYS A N 1
ATOM 655 C CA . CYS A 1 85 ? 2.003 -1.422 -8.490 1.00 94.31 85 CYS A CA 1
ATOM 656 C C . CYS A 1 85 ? 0.971 -2.474 -8.061 1.00 94.31 85 CYS A C 1
ATOM 658 O O . CYS A 1 85 ? 0.233 -2.265 -7.101 1.00 94.31 85 CYS A O 1
ATOM 660 N N . MET A 1 86 ? 0.966 -3.637 -8.719 1.00 94.88 86 MET A N 1
ATOM 661 C CA . MET A 1 86 ? 0.053 -4.733 -8.392 1.00 94.88 86 MET A CA 1
ATOM 662 C C . MET A 1 86 ? 0.262 -5.260 -6.965 1.00 94.88 86 MET A C 1
ATOM 664 O O . MET A 1 86 ? -0.713 -5.551 -6.271 1.00 94.88 86 MET A O 1
ATOM 668 N N . ALA A 1 87 ? 1.511 -5.398 -6.517 1.00 97.81 87 ALA A N 1
ATOM 669 C CA . ALA A 1 87 ? 1.821 -5.825 -5.156 1.00 97.81 87 ALA A CA 1
ATOM 670 C C . ALA A 1 87 ? 1.286 -4.827 -4.118 1.00 97.81 87 ALA A C 1
ATOM 672 O O . ALA A 1 87 ? 0.676 -5.247 -3.137 1.00 97.81 87 ALA A O 1
ATOM 673 N N . LEU A 1 88 ? 1.441 -3.522 -4.361 1.00 96.88 88 LEU A N 1
ATOM 674 C CA . LEU A 1 88 ? 0.907 -2.465 -3.497 1.00 96.88 88 LEU A CA 1
ATOM 675 C C . LEU A 1 88 ? -0.624 -2.465 -3.461 1.00 96.88 88 LEU A C 1
ATOM 677 O O . LEU A 1 88 ? -1.200 -2.340 -2.383 1.00 96.88 88 LEU A O 1
ATOM 681 N N . SER A 1 89 ? -1.294 -2.657 -4.602 1.00 92.50 89 SER A N 1
ATOM 682 C CA . SER A 1 89 ? -2.757 -2.784 -4.646 1.00 92.50 89 SER A CA 1
ATOM 683 C C . SER A 1 89 ? -3.249 -3.982 -3.834 1.00 92.50 89 SER A C 1
ATOM 685 O O . SER A 1 89 ? -4.135 -3.828 -2.998 1.00 92.50 89 SER A O 1
ATOM 687 N N . LYS A 1 90 ? -2.625 -5.154 -4.010 1.00 97.31 90 LYS A N 1
ATOM 688 C CA . LYS A 1 90 ? -2.965 -6.367 -3.250 1.00 97.31 90 LYS A CA 1
ATOM 689 C C . LYS A 1 90 ? -2.700 -6.205 -1.759 1.00 97.31 90 LYS A C 1
ATOM 691 O O . LYS A 1 90 ? -3.503 -6.649 -0.946 1.00 97.31 90 LYS A O 1
ATOM 696 N N . LEU A 1 91 ? -1.582 -5.571 -1.397 1.00 97.06 91 LEU A N 1
ATOM 697 C CA . LEU A 1 91 ? -1.266 -5.282 -0.004 1.00 97.06 91 LEU A CA 1
ATOM 698 C C . LEU A 1 91 ? -2.331 -4.371 0.603 1.00 97.06 91 LEU A C 1
ATOM 700 O O . LEU A 1 91 ? -2.878 -4.728 1.639 1.00 97.06 91 LEU A O 1
ATOM 704 N N . LYS A 1 92 ? -2.670 -3.259 -0.064 1.00 95.81 92 LYS A N 1
ATOM 705 C CA . LYS A 1 92 ? -3.732 -2.337 0.361 1.00 95.81 92 LYS A CA 1
ATOM 706 C C . LYS A 1 92 ? -5.044 -3.083 0.616 1.00 95.81 92 LYS A C 1
ATOM 708 O O . LYS A 1 92 ? -5.604 -2.947 1.697 1.00 95.81 92 LYS A O 1
ATOM 713 N N . GLU A 1 93 ? -5.512 -3.872 -0.351 1.00 96.12 93 GLU A N 1
ATOM 714 C CA . GLU A 1 93 ? -6.743 -4.668 -0.225 1.00 96.12 93 GLU A CA 1
ATOM 715 C C . GLU A 1 93 ? -6.689 -5.632 0.966 1.00 96.12 93 GLU A C 1
ATOM 717 O O . GLU A 1 93 ? -7.661 -5.751 1.708 1.00 96.12 93 GLU A O 1
ATOM 722 N N . ALA A 1 94 ? -5.542 -6.281 1.187 1.00 97.06 94 ALA A N 1
ATOM 723 C CA . ALA A 1 94 ? -5.364 -7.229 2.280 1.00 97.06 94 ALA A CA 1
ATOM 724 C C . ALA A 1 94 ? -5.365 -6.570 3.670 1.00 97.06 94 ALA A C 1
ATOM 726 O O . ALA A 1 94 ? -5.793 -7.205 4.631 1.00 97.06 94 ALA A O 1
ATOM 727 N N . ILE A 1 95 ? -4.880 -5.328 3.798 1.00 96.00 95 ILE A N 1
ATOM 728 C CA . ILE A 1 95 ? -4.748 -4.649 5.101 1.00 96.00 95 ILE A CA 1
ATOM 729 C C . ILE A 1 95 ? -5.908 -3.701 5.424 1.00 96.00 95 ILE A C 1
ATOM 731 O O . ILE A 1 95 ? -6.069 -3.321 6.583 1.00 96.00 95 ILE A O 1
ATOM 735 N N . GLU A 1 96 ? -6.723 -3.318 4.441 1.00 95.12 96 GLU A N 1
ATOM 736 C CA . GLU A 1 96 ? -7.768 -2.305 4.613 1.00 95.12 96 GLU A CA 1
ATOM 737 C C . GLU A 1 96 ? -8.874 -2.712 5.584 1.00 95.12 96 GLU A C 1
ATOM 739 O O . GLU A 1 96 ? -9.108 -2.005 6.567 1.00 95.12 96 GLU A O 1
ATOM 744 N N . GLU A 1 97 ? -9.520 -3.854 5.363 1.00 96.44 97 GLU A N 1
ATOM 745 C CA . GLU A 1 97 ? -10.591 -4.307 6.257 1.00 96.44 97 GLU A CA 1
ATOM 746 C C . GLU A 1 97 ? -10.078 -4.670 7.662 1.00 96.44 97 GLU A C 1
ATOM 748 O O . GLU A 1 97 ? -10.619 -4.127 8.629 1.00 96.44 97 GLU A O 1
ATOM 753 N N . PRO A 1 98 ? -8.976 -5.435 7.830 1.00 96.44 98 PRO A N 1
ATOM 754 C CA . PRO A 1 98 ? -8.429 -5.713 9.161 1.00 96.44 98 PRO A CA 1
ATOM 755 C C . PRO A 1 98 ? -8.085 -4.450 9.959 1.00 96.44 98 PRO A C 1
ATOM 757 O O . PRO A 1 98 ? -8.288 -4.397 11.175 1.00 96.44 98 PRO A O 1
ATOM 760 N N . THR A 1 99 ? -7.592 -3.405 9.286 1.00 95.12 99 THR A N 1
ATOM 761 C CA . THR A 1 99 ? -7.276 -2.130 9.942 1.00 95.12 99 THR A CA 1
ATOM 762 C C . THR A 1 99 ? -8.543 -1.395 10.375 1.00 95.12 99 THR A C 1
ATOM 764 O O . THR A 1 99 ? -8.606 -0.879 11.495 1.00 95.12 99 THR A O 1
ATOM 767 N N . LYS A 1 100 ? -9.588 -1.368 9.538 1.00 93.56 100 LYS A N 1
ATOM 768 C CA . LYS A 1 100 ? -10.889 -0.781 9.902 1.00 93.56 100 LYS A CA 1
ATOM 769 C C . LYS A 1 100 ? -11.525 -1.507 11.083 1.00 93.56 100 LYS A C 1
ATOM 771 O O . LYS A 1 100 ? -11.967 -0.847 12.025 1.00 93.56 100 LYS A O 1
ATOM 776 N N . GLU A 1 101 ? -11.535 -2.836 11.052 1.00 96.62 101 GLU A N 1
ATOM 777 C CA . GLU A 1 101 ? -12.085 -3.685 12.112 1.00 96.62 101 GLU A CA 1
ATOM 778 C C . GLU A 1 101 ? -11.344 -3.477 13.436 1.00 96.62 101 GLU A C 1
ATOM 780 O O . GLU A 1 101 ? -11.972 -3.229 14.467 1.00 96.62 101 GLU A O 1
ATOM 785 N N . THR A 1 102 ? -10.009 -3.475 13.404 1.00 95.88 102 THR A N 1
ATOM 786 C CA . THR A 1 102 ? -9.173 -3.234 14.590 1.00 95.88 102 THR A CA 1
ATOM 787 C C . THR A 1 102 ? -9.452 -1.859 15.196 1.00 95.88 102 THR A C 1
ATOM 789 O O . THR A 1 102 ? -9.682 -1.737 16.399 1.00 95.88 102 THR A O 1
ATOM 792 N N . ASN A 1 103 ? -9.507 -0.814 14.368 1.00 93.19 103 ASN A N 1
ATOM 793 C CA . ASN A 1 103 ? -9.822 0.536 14.831 1.00 93.19 103 ASN A CA 1
ATOM 794 C C . ASN A 1 103 ? -11.241 0.641 15.411 1.00 93.19 103 ASN A C 1
ATOM 796 O O . ASN A 1 103 ? -11.453 1.332 16.410 1.00 93.19 103 ASN A O 1
ATOM 800 N N . ALA A 1 104 ? -12.223 -0.039 14.813 1.00 95.25 104 ALA A N 1
ATOM 801 C CA . ALA A 1 104 ? -13.584 -0.085 15.340 1.00 95.25 104 ALA A CA 1
ATOM 802 C C . ALA A 1 104 ? -13.637 -0.777 16.709 1.00 95.25 104 ALA A C 1
ATOM 804 O O . ALA A 1 104 ? -14.243 -0.237 17.636 1.00 95.25 104 ALA A O 1
ATOM 805 N N . PHE A 1 105 ? -12.948 -1.909 16.855 1.00 97.75 105 PHE A N 1
ATOM 806 C CA . PHE A 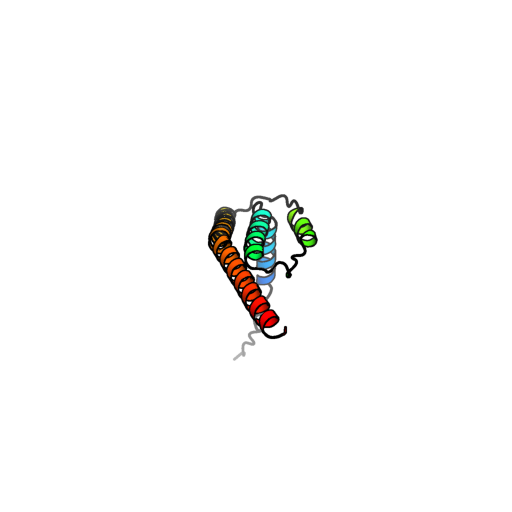1 105 ? -12.834 -2.632 18.119 1.00 97.75 105 PHE A CA 1
ATOM 807 C C . PHE A 1 105 ? -12.185 -1.779 19.219 1.00 97.75 105 PHE A C 1
ATOM 809 O O . PHE A 1 105 ? -12.711 -1.685 20.330 1.00 97.75 105 PHE A O 1
ATOM 816 N N . ILE A 1 106 ? -11.079 -1.097 18.903 1.00 96.06 106 ILE A N 1
ATOM 817 C CA . ILE A 1 106 ? -10.388 -0.201 19.839 1.00 96.06 106 ILE A CA 1
ATOM 818 C C . ILE A 1 106 ? -11.322 0.928 20.297 1.00 96.06 106 ILE A C 1
ATOM 820 O O . ILE A 1 106 ? -11.455 1.166 21.498 1.00 96.06 106 ILE A O 1
ATOM 824 N N . ARG A 1 107 ? -12.018 1.599 19.367 1.00 95.25 107 ARG A N 1
ATOM 825 C CA . ARG A 1 107 ? -12.977 2.669 19.701 1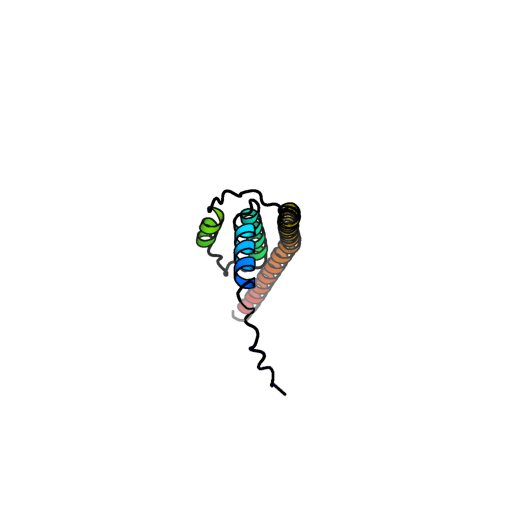.00 95.25 107 ARG A CA 1
ATOM 826 C C . ARG A 1 107 ? -14.115 2.175 20.592 1.00 95.25 107 ARG A C 1
ATOM 828 O O . ARG A 1 107 ? -14.457 2.859 21.554 1.00 95.25 107 ARG A O 1
ATOM 835 N N . ALA A 1 108 ? -14.680 1.007 20.290 1.00 97.38 108 ALA A N 1
ATOM 836 C CA . ALA A 1 108 ? -15.735 0.406 21.104 1.00 97.38 108 ALA A CA 1
ATOM 837 C C . ALA A 1 108 ? -15.239 0.112 22.529 1.00 97.38 108 ALA A C 1
ATOM 839 O O . ALA A 1 108 ? -15.887 0.497 23.499 1.00 97.38 108 ALA A O 1
ATOM 840 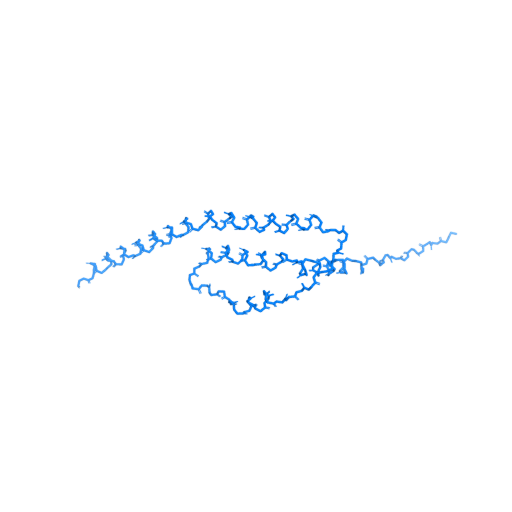N N . THR A 1 109 ? -14.037 -0.455 22.653 1.00 97.62 109 THR A N 1
ATOM 841 C CA . THR A 1 109 ? -13.415 -0.756 23.950 1.00 97.62 109 THR A CA 1
ATOM 842 C C . THR A 1 109 ? -13.193 0.512 24.779 1.00 97.62 109 THR A C 1
ATOM 844 O O . THR A 1 109 ? -13.573 0.565 25.946 1.00 97.62 109 THR A O 1
ATOM 847 N N . TYR A 1 110 ? -12.630 1.574 24.188 1.00 96.56 110 TYR A N 1
ATOM 848 C CA . TYR A 1 110 ? -12.461 2.853 24.891 1.00 96.56 110 TYR A CA 1
ATOM 849 C C . TYR A 1 110 ? -13.798 3.473 25.319 1.00 96.56 110 TYR A C 1
ATOM 851 O O . TYR A 1 110 ? -13.889 4.052 26.401 1.00 96.56 110 TYR A O 1
ATOM 859 N N . HIS A 1 111 ? -14.839 3.339 24.496 1.00 96.25 111 HIS A N 1
ATOM 860 C CA . HIS A 1 111 ? -16.178 3.823 24.820 1.00 96.25 111 HIS A CA 1
ATOM 861 C C . HIS A 1 111 ? -16.807 3.069 26.006 1.00 96.25 111 HIS A C 1
ATOM 863 O O . HIS A 1 111 ? -17.443 3.685 26.860 1.00 96.25 111 HIS A O 1
ATOM 869 N N . GLU A 1 112 ? -16.622 1.750 26.094 1.00 96.38 112 GLU A N 1
ATOM 870 C CA . GLU A 1 112 ? -17.064 0.949 27.245 1.00 96.38 112 GLU A CA 1
ATOM 871 C C . GLU A 1 112 ? -16.300 1.313 28.523 1.00 96.38 112 GLU A C 1
ATOM 873 O O . GLU A 1 112 ? -16.914 1.538 29.566 1.00 96.38 112 GLU A O 1
ATOM 878 N N . LEU A 1 113 ? -14.972 1.444 28.441 1.00 96.31 113 LEU A N 1
ATOM 879 C CA . LEU A 1 113 ? -14.139 1.828 29.584 1.00 96.31 113 LEU A CA 1
ATOM 880 C C . LEU A 1 113 ? -14.541 3.192 30.159 1.00 96.31 113 LEU A C 1
ATOM 882 O O . LEU A 1 113 ? -14.642 3.335 31.377 1.00 96.31 113 LEU A O 1
ATOM 886 N N . LYS A 1 114 ? -14.827 4.171 29.294 1.00 95.06 114 LYS A N 1
ATOM 887 C CA . LYS A 1 114 ? -15.259 5.508 29.715 1.00 95.06 114 LYS A CA 1
ATOM 888 C C . LYS A 1 114 ? -16.596 5.482 30.466 1.00 95.06 114 LYS A C 1
ATOM 890 O O . LYS A 1 114 ? -16.724 6.125 31.502 1.00 95.06 114 LYS A O 1
ATOM 895 N N . GLN A 1 115 ? -17.569 4.701 29.993 1.00 94.62 115 GLN A N 1
ATOM 896 C CA . GLN A 1 115 ? -18.853 4.551 30.692 1.00 94.62 115 GLN A CA 1
ATOM 897 C C . GLN A 1 115 ? -18.679 3.937 32.087 1.00 94.62 115 GLN A C 1
ATOM 899 O O . GLN A 1 115 ? -19.333 4.360 33.037 1.00 94.62 115 GLN A O 1
ATOM 904 N N . LEU A 1 116 ? -17.787 2.952 32.233 1.00 93.25 116 LEU A N 1
ATOM 905 C CA . LEU A 1 116 ? -17.503 2.341 33.535 1.00 93.25 116 LEU A CA 1
ATOM 906 C C . LEU A 1 116 ? -16.841 3.322 34.513 1.00 93.25 116 LEU A C 1
ATOM 908 O O . LEU A 1 116 ? -17.099 3.256 35.715 1.00 93.25 116 LEU A O 1
ATOM 912 N N . GLU A 1 117 ? -15.993 4.221 34.014 1.00 90.81 117 GLU A N 1
ATOM 913 C CA . GLU A 1 117 ? -15.369 5.275 34.816 1.00 90.81 117 GLU A CA 1
ATOM 914 C C . GLU A 1 117 ? -16.403 6.298 35.313 1.00 90.81 117 GLU A C 1
ATOM 916 O O . GLU A 1 117 ? -16.418 6.624 36.500 1.00 90.81 117 GLU A O 1
ATOM 921 N N . GLU A 1 118 ? -17.325 6.725 34.447 1.00 85.56 118 GLU A N 1
ATOM 922 C CA . GLU A 1 118 ? -18.407 7.661 34.789 1.00 85.56 118 GLU A CA 1
ATOM 923 C C . GLU A 1 118 ? -19.379 7.070 35.825 1.00 85.56 118 GLU A C 1
ATOM 925 O O . GLU A 1 118 ? -19.787 7.753 36.760 1.00 85.56 118 GLU A O 1
ATOM 930 N N . VAL A 1 119 ? -19.680 5.769 35.752 1.00 75.44 119 VAL A N 1
ATOM 931 C CA . VAL A 1 119 ? -20.514 5.077 36.757 1.00 75.44 119 VAL A CA 1
ATOM 932 C C . VAL A 1 119 ? -19.835 5.008 38.137 1.00 75.44 119 VAL A C 1
ATOM 934 O O . VAL A 1 119 ? -20.512 4.887 39.160 1.00 75.44 119 VAL A O 1
ATOM 937 N N . LYS A 1 120 ? -18.500 5.104 38.205 1.00 62.62 120 LYS A N 1
ATOM 938 C CA . LYS A 1 120 ? -17.731 5.079 39.462 1.00 62.62 120 LYS A CA 1
ATOM 939 C C . LYS A 1 120 ? -17.644 6.457 40.145 1.00 62.62 120 LYS A C 1
ATOM 941 O O . LYS A 1 120 ? -17.218 6.531 41.302 1.00 62.62 120 LYS A O 1
ATOM 946 N N . HIS A 1 121 ? -18.056 7.531 39.473 1.00 58.22 121 HIS A N 1
ATOM 947 C CA . HIS A 1 121 ? -18.159 8.892 40.015 1.00 58.22 121 HIS A CA 1
ATOM 948 C C . HIS A 1 121 ? -19.581 9.452 39.810 1.00 58.22 121 HIS A C 1
ATOM 950 O O . HIS A 1 121 ? -19.778 10.272 38.915 1.00 58.22 121 HIS A O 1
ATOM 956 N N . PRO A 1 122 ? -20.576 9.002 40.605 1.00 56.41 122 PRO A N 1
ATOM 957 C CA . PRO A 1 122 ? -21.909 9.605 40.616 1.00 56.41 122 PRO A CA 1
ATOM 958 C C . PRO A 1 122 ? -21.916 11.036 41.175 1.00 56.41 122 PRO A C 1
ATOM 960 O O . PRO A 1 122 ? -21.054 11.352 42.031 1.00 56.41 122 PRO A O 1
#

Solvent-accessible surface area (backbone atoms only — not comparable to full-atom values): 7403 Å² total; per-residue (Å²): 138,82,83,83,81,82,82,80,88,87,88,86,80,69,65,68,60,52,53,52,51,51,52,49,55,50,72,29,35,89,57,40,52,58,34,54,52,33,48,49,60,31,50,61,58,78,48,56,95,84,65,74,74,67,62,65,68,45,52,60,62,56,70,58,84,55,85,65,75,94,60,100,69,47,72,65,53,52,50,48,50,52,53,51,32,52,50,30,50,53,48,31,65,66,46,40,60,62,44,52,52,50,53,51,51,51,54,52,51,54,54,52,54,51,53,58,54,52,68,74,59,123

Nearest PDB structures (foldseek):
  6feh-assembly1_A  TM=2.350E-01  e=2.106E+00  Homo sapiens

Organism: Vigna mungo (NCBI:txid3915)